Protein AF-A0A917GGD6-F1 (afdb_monomer_lite)

Structure (mmCIF, N/CA/C/O backbone):
data_AF-A0A917GGD6-F1
#
_entry.id   AF-A0A917GGD6-F1
#
loop_
_atom_site.group_PDB
_atom_site.id
_atom_site.type_symbol
_atom_site.label_atom_id
_atom_site.label_alt_id
_atom_site.label_comp_id
_atom_site.label_asym_id
_atom_site.label_entity_id
_atom_site.label_seq_id
_atom_site.pdbx_PDB_ins_code
_atom_site.Cartn_x
_atom_site.Cartn_y
_atom_site.Cartn_z
_atom_site.occupancy
_atom_site.B_iso_or_equiv
_atom_site.auth_seq_id
_atom_site.auth_comp_id
_atom_site.auth_asym_id
_atom_site.auth_atom_id
_atom_site.pdbx_PDB_model_num
ATOM 1 N N . MET A 1 1 ? -20.334 7.824 12.896 1.00 62.06 1 MET A N 1
ATOM 2 C CA . MET A 1 1 ? -19.768 6.626 12.238 1.00 62.06 1 MET A CA 1
ATOM 3 C C . MET A 1 1 ? -19.251 6.936 10.836 1.00 62.06 1 MET A C 1
ATOM 5 O O . MET A 1 1 ? -18.083 6.674 10.599 1.00 62.06 1 MET A O 1
ATOM 9 N N . GLU A 1 2 ? -20.023 7.580 9.952 1.00 63.50 2 GLU A N 1
ATOM 10 C CA . GLU A 1 2 ? -19.574 7.898 8.574 1.00 63.50 2 GLU A CA 1
ATOM 11 C C . GLU A 1 2 ? -18.307 8.764 8.487 1.00 63.50 2 GLU A C 1
ATOM 13 O O . GLU A 1 2 ? -17.429 8.501 7.672 1.00 63.50 2 GLU A O 1
ATOM 18 N N . LYS A 1 3 ? -18.154 9.762 9.370 1.00 67.50 3 LYS A N 1
ATOM 19 C CA . LYS A 1 3 ? -16.974 10.645 9.360 1.00 67.50 3 LYS A CA 1
ATOM 20 C C . LYS A 1 3 ? -15.655 9.887 9.569 1.00 67.50 3 LYS A C 1
ATOM 22 O O . LYS A 1 3 ? -14.660 10.236 8.954 1.00 67.50 3 LYS A O 1
ATOM 27 N N . HIS A 1 4 ? -15.659 8.860 10.416 1.00 70.25 4 HIS A N 1
ATOM 28 C CA . HIS A 1 4 ? -14.468 8.071 10.741 1.00 70.25 4 HIS A CA 1
ATOM 29 C C . HIS A 1 4 ? -14.098 7.114 9.598 1.00 70.25 4 HIS A C 1
ATOM 31 O O . HIS A 1 4 ? -12.934 7.020 9.229 1.00 70.25 4 HIS A O 1
ATOM 37 N N . LEU A 1 5 ? -15.098 6.507 8.945 1.00 72.50 5 LEU A N 1
ATOM 38 C CA . LEU A 1 5 ? -14.899 5.707 7.729 1.00 72.50 5 LEU A CA 1
ATOM 39 C C . LEU A 1 5 ? -14.254 6.524 6.599 1.00 72.50 5 LEU A C 1
ATOM 41 O O . LEU A 1 5 ? -13.323 6.048 5.953 1.00 72.50 5 LEU A O 1
ATOM 45 N N . ASN A 1 6 ? -14.689 7.773 6.409 1.00 85.44 6 ASN A N 1
ATOM 46 C CA . ASN A 1 6 ? -14.102 8.663 5.403 1.00 85.44 6 ASN A CA 1
ATOM 47 C C . ASN A 1 6 ? -12.641 9.026 5.708 1.00 85.44 6 ASN A C 1
ATOM 49 O O . ASN A 1 6 ? -11.838 9.155 4.787 1.00 85.44 6 ASN A O 1
ATOM 53 N N . LEU A 1 7 ? -12.283 9.183 6.986 1.00 87.19 7 LEU A N 1
ATOM 54 C CA . LEU A 1 7 ? -10.906 9.478 7.389 1.00 87.19 7 LEU A CA 1
ATOM 55 C C . LEU A 1 7 ? -9.985 8.278 7.166 1.00 87.19 7 LEU A C 1
ATOM 57 O O . LEU A 1 7 ? -8.924 8.440 6.572 1.00 87.19 7 LEU A O 1
ATOM 61 N N . ILE A 1 8 ? -10.427 7.072 7.533 1.00 89.69 8 ILE A N 1
ATOM 62 C CA . ILE A 1 8 ? -9.676 5.835 7.274 1.00 89.69 8 ILE A C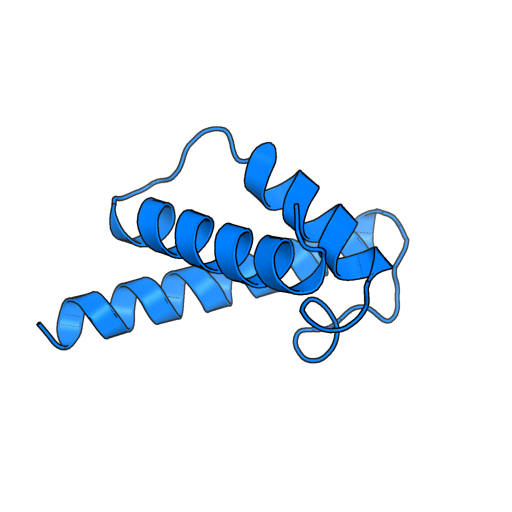A 1
ATOM 63 C C . ILE A 1 8 ? -9.451 5.649 5.769 1.00 89.69 8 ILE A C 1
ATOM 65 O O . ILE A 1 8 ? -8.340 5.335 5.344 1.00 89.69 8 ILE A O 1
ATOM 69 N N . GLN A 1 9 ? -10.484 5.868 4.949 1.00 91.88 9 GLN A N 1
ATOM 70 C CA . GLN A 1 9 ? -10.365 5.768 3.494 1.00 91.88 9 GLN A CA 1
ATOM 71 C C . GLN A 1 9 ? -9.343 6.769 2.941 1.00 91.88 9 GLN A C 1
ATOM 73 O O . GLN A 1 9 ? -8.464 6.388 2.170 1.00 91.88 9 GLN A O 1
ATOM 78 N N . LYS A 1 10 ? -9.390 8.018 3.408 1.00 93.25 10 LYS A N 1
ATOM 79 C CA . LYS A 1 10 ? -8.408 9.038 3.038 1.00 93.25 10 LYS A CA 1
ATOM 80 C C . LYS A 1 10 ? -6.983 8.634 3.434 1.00 93.25 10 LYS A C 1
ATOM 82 O O . LYS A 1 10 ? -6.069 8.748 2.623 1.00 93.25 10 LYS A O 1
ATOM 87 N N . SER A 1 11 ? -6.787 8.102 4.641 1.00 93.81 11 SER A N 1
ATOM 88 C CA . SER A 1 11 ? -5.474 7.615 5.079 1.00 93.81 11 SER A CA 1
ATOM 89 C C . SER A 1 11 ? -4.957 6.465 4.214 1.00 93.81 11 SER A C 1
ATOM 91 O O . SER A 1 11 ? -3.758 6.400 3.951 1.00 93.81 11 SER A O 1
ATOM 93 N N . LYS A 1 12 ? -5.829 5.574 3.719 1.00 95.06 12 LYS A N 1
ATOM 94 C CA . LYS A 1 12 ? -5.422 4.542 2.750 1.00 95.06 12 LYS A CA 1
ATOM 95 C C . LYS A 1 12 ? -4.959 5.151 1.434 1.00 95.06 12 LYS A C 1
ATOM 97 O O . LYS A 1 12 ? -3.935 4.729 0.911 1.00 95.06 12 LYS A O 1
ATOM 102 N N . GLU A 1 13 ? -5.686 6.126 0.903 1.00 95.69 13 GLU A N 1
ATOM 103 C CA . GLU A 1 13 ? -5.319 6.794 -0.350 1.00 95.69 13 GLU A CA 1
ATOM 104 C C . GLU A 1 13 ? -3.966 7.502 -0.223 1.00 95.69 13 GLU A C 1
ATOM 106 O O . GLU A 1 13 ? -3.088 7.318 -1.066 1.00 95.69 13 GLU A O 1
ATOM 111 N N . GLU A 1 14 ? -3.742 8.219 0.879 1.00 95.31 14 GLU A N 1
ATOM 112 C CA . GLU A 1 14 ? -2.456 8.860 1.177 1.00 95.31 14 GLU A CA 1
ATOM 113 C C . GLU A 1 14 ? -1.316 7.836 1.292 1.00 95.31 14 GLU A C 1
ATOM 115 O O . GLU A 1 14 ? -0.222 8.050 0.763 1.00 95.31 14 GLU A O 1
ATOM 120 N N . LEU A 1 15 ? -1.575 6.699 1.942 1.00 96.06 15 LEU A N 1
ATOM 121 C CA . LEU A 1 15 ? -0.633 5.586 2.046 1.00 96.06 15 LEU A CA 1
ATOM 122 C C . LEU A 1 15 ? -0.283 4.986 0.685 1.00 96.06 15 LEU A C 1
ATOM 124 O O . LEU A 1 15 ? 0.886 4.689 0.438 1.00 96.06 15 LEU A O 1
ATOM 128 N N . LEU A 1 16 ? -1.271 4.812 -0.191 1.00 97.56 16 LEU A N 1
ATOM 129 C CA . LEU A 1 16 ? -1.072 4.279 -1.537 1.00 97.56 16 LEU A CA 1
ATOM 130 C C . LEU A 1 16 ? -0.239 5.234 -2.389 1.00 97.56 16 LEU A C 1
ATOM 132 O O . LEU A 1 16 ? 0.717 4.794 -3.025 1.00 97.56 16 LEU A O 1
ATOM 136 N N . VAL A 1 17 ? -0.526 6.538 -2.341 1.00 97.75 17 VAL A N 1
ATOM 137 C CA . VAL A 1 17 ? 0.271 7.561 -3.038 1.00 97.75 17 VAL A CA 1
ATOM 138 C C . VAL A 1 17 ? 1.724 7.540 -2.556 1.00 97.75 17 VAL A C 1
ATOM 140 O O . VAL A 1 17 ? 2.637 7.423 -3.373 1.00 97.75 17 VAL A O 1
ATOM 143 N N . GLN A 1 18 ? 1.950 7.550 -1.238 1.00 96.19 18 GLN A N 1
ATOM 144 C CA . GLN A 1 18 ? 3.301 7.462 -0.664 1.00 96.19 18 GLN A CA 1
ATOM 145 C C . GLN A 1 18 ? 4.013 6.161 -1.065 1.00 96.19 18 GLN A C 1
ATOM 147 O O . GLN A 1 18 ? 5.213 6.164 -1.345 1.00 96.19 18 GLN A O 1
ATOM 152 N N . GLY A 1 19 ? 3.281 5.046 -1.110 1.00 96.50 19 GLY A N 1
ATOM 153 C CA . GLY A 1 19 ? 3.788 3.761 -1.579 1.00 96.50 19 GLY A CA 1
ATOM 154 C C . GLY A 1 19 ? 4.263 3.827 -3.027 1.00 96.50 19 GLY A C 1
ATOM 155 O O . GLY A 1 19 ? 5.406 3.474 -3.312 1.00 96.50 19 GLY A O 1
ATOM 156 N N . VAL A 1 20 ? 3.422 4.341 -3.929 1.00 98.06 20 VAL A N 1
ATOM 157 C CA . VAL A 1 20 ? 3.753 4.528 -5.351 1.00 98.06 20 VAL A CA 1
ATOM 158 C C . VAL A 1 20 ? 5.014 5.377 -5.499 1.00 98.06 20 VAL A C 1
ATOM 160 O O . VAL A 1 20 ? 5.937 4.984 -6.210 1.00 98.06 20 VAL A O 1
ATOM 163 N N . GLU A 1 21 ? 5.103 6.509 -4.800 1.00 97.25 21 GLU A N 1
ATOM 164 C CA . GLU A 1 21 ? 6.287 7.375 -4.836 1.00 97.25 21 GLU A CA 1
ATOM 165 C C . GLU A 1 21 ? 7.550 6.644 -4.370 1.00 97.25 21 GLU A C 1
ATOM 167 O O . GLU A 1 21 ? 8.588 6.703 -5.034 1.00 97.25 21 GLU A O 1
ATOM 172 N N . LYS A 1 22 ? 7.469 5.900 -3.261 1.00 95.62 22 LYS A N 1
ATOM 173 C CA . LYS A 1 22 ? 8.598 5.110 -2.752 1.00 95.62 22 LYS A CA 1
ATOM 174 C C . LYS A 1 22 ? 9.046 4.040 -3.738 1.00 95.62 22 LYS A C 1
ATOM 176 O O . LYS A 1 22 ? 10.250 3.880 -3.932 1.00 95.62 22 LYS A O 1
ATOM 181 N N . LEU A 1 23 ? 8.110 3.338 -4.372 1.00 96.50 23 LEU A N 1
ATOM 182 C CA . LEU A 1 23 ? 8.424 2.302 -5.355 1.00 96.50 23 LEU A CA 1
ATOM 183 C C . LEU A 1 23 ? 9.049 2.906 -6.625 1.00 96.50 23 LEU A C 1
ATOM 185 O O . LEU A 1 23 ? 9.998 2.342 -7.172 1.00 96.50 23 LEU A O 1
ATOM 189 N N . LYS A 1 24 ? 8.605 4.096 -7.049 1.00 97.56 24 LYS A N 1
ATOM 190 C CA . LYS A 1 24 ? 9.243 4.831 -8.153 1.00 97.56 24 LYS A CA 1
ATOM 191 C C . LYS A 1 24 ? 10.681 5.223 -7.834 1.00 97.56 24 LYS A C 1
ATOM 193 O O . LYS A 1 24 ? 11.551 5.042 -8.681 1.00 97.56 24 LYS A O 1
ATOM 198 N N . ILE A 1 25 ? 10.946 5.703 -6.617 1.00 95.69 25 ILE A N 1
ATOM 199 C CA . ILE A 1 25 ? 12.298 6.095 -6.175 1.00 95.69 25 ILE A CA 1
ATOM 200 C C . ILE A 1 25 ? 13.288 4.922 -6.261 1.00 95.69 25 ILE A C 1
ATOM 202 O O . ILE A 1 25 ? 14.453 5.136 -6.582 1.00 95.69 25 ILE A O 1
ATOM 206 N N . ILE A 1 26 ? 12.837 3.690 -6.009 1.00 93.56 26 ILE A N 1
ATOM 207 C CA . ILE A 1 26 ? 13.691 2.490 -6.062 1.00 93.56 26 ILE A CA 1
ATOM 208 C C . ILE A 1 26 ? 13.751 1.826 -7.449 1.00 93.56 26 ILE A C 1
ATOM 210 O O . ILE A 1 26 ? 14.428 0.812 -7.597 1.00 93.56 26 ILE A O 1
ATOM 214 N N . GLY A 1 27 ? 13.080 2.387 -8.464 1.00 95.69 27 GLY A N 1
ATOM 215 C CA . GLY A 1 27 ? 13.224 1.977 -9.867 1.00 95.69 27 GLY A CA 1
ATOM 216 C C . GLY A 1 27 ? 11.982 1.377 -10.533 1.00 95.69 27 GLY A C 1
ATOM 217 O O . GLY A 1 27 ? 12.031 1.073 -11.725 1.00 95.69 27 GLY A O 1
ATOM 218 N N . PHE A 1 28 ? 10.849 1.240 -9.838 1.00 97.19 28 PHE A N 1
ATOM 219 C CA . PHE A 1 28 ? 9.607 0.750 -10.449 1.00 97.19 28 PHE A CA 1
ATOM 220 C C . PHE A 1 28 ? 8.876 1.870 -11.200 1.00 97.19 28 PHE A C 1
ATOM 222 O O . PHE A 1 28 ? 7.898 2.427 -10.716 1.00 97.19 28 PHE A O 1
ATOM 229 N N . ALA A 1 29 ? 9.339 2.222 -12.401 1.00 95.44 29 ALA A N 1
ATOM 230 C CA . ALA A 1 29 ? 8.813 3.369 -13.154 1.00 95.44 29 ALA A CA 1
ATOM 231 C C . ALA A 1 29 ? 7.305 3.279 -13.485 1.00 95.44 29 ALA A C 1
ATOM 233 O O . ALA A 1 29 ? 6.618 4.301 -13.511 1.00 95.44 29 ALA A O 1
ATOM 234 N N . ASN A 1 30 ? 6.789 2.062 -13.692 1.00 96.94 30 ASN A N 1
ATOM 235 C CA . ASN A 1 30 ? 5.408 1.807 -14.120 1.00 96.94 30 ASN A CA 1
ATOM 236 C C . ASN A 1 30 ? 4.416 1.600 -12.962 1.00 96.94 30 ASN A C 1
ATOM 238 O O . ASN A 1 30 ? 3.230 1.375 -13.212 1.00 96.94 30 ASN A O 1
ATOM 242 N N . VAL A 1 31 ? 4.868 1.674 -11.705 1.00 97.94 31 VAL A N 1
ATOM 243 C CA . VAL A 1 31 ? 3.969 1.570 -10.549 1.00 97.94 31 VAL A CA 1
ATOM 244 C C . VAL A 1 31 ? 3.017 2.769 -10.496 1.00 97.94 31 VAL A C 1
ATOM 246 O O . VAL A 1 31 ? 3.401 3.922 -10.733 1.00 97.94 31 VAL A O 1
ATOM 249 N N . ASN A 1 32 ? 1.755 2.500 -10.198 1.00 98.00 32 ASN A N 1
ATOM 250 C CA . ASN A 1 32 ? 0.678 3.471 -10.068 1.00 98.00 32 ASN A CA 1
ATOM 251 C C . ASN A 1 32 ? -0.381 2.950 -9.079 1.00 98.00 32 ASN A C 1
ATOM 253 O O . ASN A 1 32 ? -0.246 1.862 -8.520 1.00 98.00 32 ASN A O 1
ATOM 257 N N . LEU A 1 33 ? -1.417 3.749 -8.822 1.00 97.56 33 LEU A N 1
ATOM 258 C CA . LEU A 1 33 ? -2.460 3.396 -7.855 1.00 97.56 33 LEU A CA 1
ATOM 259 C C . LEU A 1 33 ? -3.282 2.172 -8.281 1.00 97.56 33 LEU A C 1
ATOM 261 O O . LEU A 1 33 ? -3.765 1.448 -7.415 1.00 97.56 33 LEU A O 1
ATOM 265 N N . ASP A 1 34 ? -3.394 1.921 -9.586 1.00 96.62 34 ASP A N 1
ATOM 266 C CA . ASP A 1 34 ? -4.193 0.821 -10.126 1.00 96.62 34 ASP A CA 1
ATOM 267 C C . ASP A 1 34 ? -3.483 -0.527 -9.966 1.00 96.62 34 ASP A C 1
ATOM 269 O O . ASP A 1 34 ? -4.145 -1.547 -9.794 1.00 96.62 34 ASP A O 1
ATOM 273 N N . ASN A 1 35 ? -2.143 -0.540 -10.001 1.00 97.25 35 ASN A N 1
ATOM 274 C CA . ASN A 1 35 ? -1.360 -1.778 -9.983 1.00 97.25 35 ASN A CA 1
ATOM 275 C C . ASN A 1 35 ? -0.598 -2.055 -8.679 1.00 97.25 35 ASN A C 1
ATOM 277 O O . ASN A 1 35 ? -0.214 -3.200 -8.446 1.00 97.25 35 ASN A O 1
ATOM 281 N N . ILE A 1 36 ? -0.414 -1.074 -7.788 1.00 97.56 36 ILE A N 1
ATOM 282 C CA . ILE A 1 36 ? 0.315 -1.278 -6.519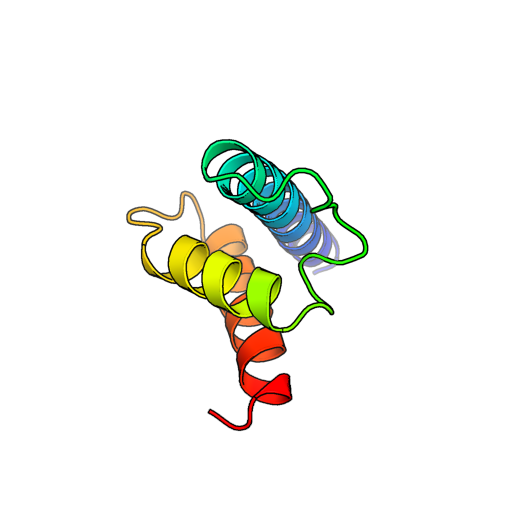 1.00 97.56 36 ILE A CA 1
ATOM 283 C C . ILE A 1 36 ? -0.340 -2.328 -5.602 1.00 97.56 36 ILE A C 1
ATOM 285 O O . ILE A 1 36 ? 0.338 -2.942 -4.780 1.00 97.56 36 ILE A O 1
ATOM 289 N N . LEU A 1 37 ? -1.652 -2.543 -5.750 1.00 96.50 37 LEU A N 1
ATOM 290 C CA . LEU A 1 37 ? -2.430 -3.534 -5.001 1.00 96.50 37 LEU A CA 1
ATOM 291 C C . LEU A 1 37 ? -2.829 -4.764 -5.823 1.00 96.50 37 LEU A C 1
ATOM 293 O O . LEU A 1 37 ? -3.621 -5.560 -5.322 1.00 96.50 37 LEU A O 1
ATOM 297 N N . THR A 1 38 ? -2.314 -4.951 -7.038 1.00 95.06 38 THR A N 1
ATOM 298 C CA . THR A 1 38 ? -2.636 -6.128 -7.873 1.00 95.06 38 THR A CA 1
ATOM 299 C C . THR A 1 38 ? -1.413 -6.805 -8.477 1.00 95.06 38 THR A C 1
ATOM 301 O O . THR A 1 38 ? -1.512 -7.954 -8.884 1.00 95.06 38 THR A O 1
ATOM 304 N N . ASP A 1 39 ? -0.290 -6.099 -8.599 1.00 96.56 39 ASP A N 1
ATOM 305 C CA . ASP A 1 39 ? 0.975 -6.684 -9.032 1.00 96.56 39 ASP A CA 1
ATOM 306 C C . ASP A 1 39 ? 1.721 -7.257 -7.824 1.00 96.56 39 ASP A C 1
ATOM 308 O O . ASP A 1 39 ? 2.021 -6.530 -6.871 1.00 96.56 39 ASP A O 1
ATOM 312 N N . ASP A 1 40 ? 2.033 -8.551 -7.873 1.00 94.69 40 ASP A N 1
ATOM 313 C CA . ASP A 1 40 ? 2.622 -9.278 -6.748 1.00 94.69 40 ASP A CA 1
ATOM 314 C C . ASP A 1 40 ? 3.926 -8.639 -6.250 1.00 94.69 40 ASP A C 1
ATOM 316 O O . ASP A 1 40 ? 4.168 -8.525 -5.044 1.00 94.69 40 ASP A O 1
ATOM 320 N N . ILE A 1 41 ? 4.779 -8.178 -7.171 1.00 94.69 41 ILE A N 1
ATOM 321 C CA . ILE A 1 41 ? 6.054 -7.558 -6.812 1.00 94.69 41 ILE A CA 1
ATOM 322 C C . ILE A 1 41 ? 5.784 -6.229 -6.112 1.00 94.69 41 ILE A C 1
ATOM 324 O O . ILE A 1 41 ? 6.339 -5.973 -5.039 1.00 94.69 41 ILE A O 1
ATOM 328 N N . TYR A 1 42 ? 4.906 -5.390 -6.661 1.00 97.12 42 TYR A N 1
ATOM 329 C CA . TYR A 1 42 ? 4.596 -4.096 -6.048 1.00 97.12 42 TYR A CA 1
ATOM 330 C C . TYR A 1 42 ? 3.965 -4.255 -4.672 1.00 97.12 42 TYR A C 1
ATOM 332 O O . TYR A 1 42 ? 4.351 -3.542 -3.744 1.00 97.12 42 TYR A O 1
ATOM 340 N N . GLN A 1 43 ? 3.079 -5.231 -4.503 1.00 96.38 43 GLN A N 1
ATOM 341 C CA . GLN A 1 43 ? 2.474 -5.534 -3.215 1.00 96.38 43 GLN A CA 1
ATOM 342 C C . GLN A 1 43 ? 3.510 -5.935 -2.162 1.00 96.38 43 GLN A C 1
ATOM 344 O O . GLN A 1 43 ? 3.433 -5.457 -1.030 1.00 96.38 43 GLN A O 1
ATOM 349 N N . LEU A 1 44 ? 4.505 -6.761 -2.505 1.00 94.56 44 LEU A N 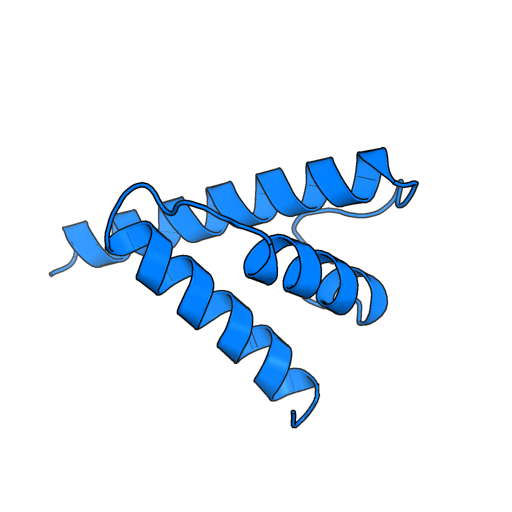1
ATOM 350 C CA . LEU A 1 44 ? 5.558 -7.166 -1.565 1.00 94.56 44 LEU A CA 1
ATOM 351 C C . LEU A 1 44 ? 6.405 -5.970 -1.105 1.00 94.56 44 LEU A C 1
ATOM 353 O O . LEU A 1 44 ? 6.673 -5.806 0.093 1.00 94.56 44 LEU A O 1
ATOM 357 N N . TYR A 1 45 ? 6.789 -5.095 -2.035 1.00 95.25 45 TYR A N 1
ATOM 358 C CA . TYR A 1 45 ? 7.531 -3.876 -1.701 1.00 95.25 45 TYR A CA 1
ATOM 359 C C . TYR A 1 45 ? 6.674 -2.880 -0.916 1.00 95.25 45 TYR A C 1
ATOM 361 O O . TYR A 1 45 ? 7.140 -2.303 0.071 1.00 95.25 45 TYR A O 1
ATOM 369 N N . PHE A 1 46 ? 5.409 -2.713 -1.296 1.00 96.50 46 PHE A N 1
ATOM 370 C CA . PHE A 1 46 ? 4.470 -1.860 -0.581 1.00 96.50 46 PHE A CA 1
ATOM 371 C C . PHE A 1 46 ? 4.202 -2.381 0.838 1.00 96.50 46 PHE A C 1
ATOM 373 O O . PHE A 1 46 ? 4.216 -1.612 1.798 1.00 96.50 46 PHE A O 1
ATOM 380 N N . LEU A 1 47 ? 4.078 -3.697 1.020 1.00 95.38 47 LEU A N 1
ATOM 381 C CA . LEU A 1 47 ? 3.960 -4.330 2.331 1.00 95.38 47 LEU A CA 1
ATOM 382 C C . LEU A 1 47 ? 5.190 -4.056 3.204 1.00 95.38 47 LEU A C 1
ATO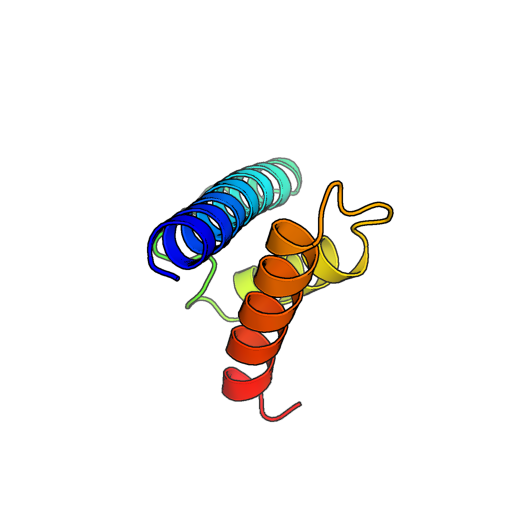M 384 O O . LEU A 1 47 ? 5.047 -3.755 4.391 1.00 95.38 47 LEU A O 1
ATOM 388 N N . SER A 1 48 ? 6.395 -4.125 2.630 1.00 93.69 48 SER A N 1
ATOM 389 C CA . SER A 1 48 ? 7.633 -3.746 3.322 1.00 93.69 48 SER A CA 1
ATOM 390 C C . SER A 1 48 ? 7.608 -2.276 3.755 1.00 93.69 48 SER A C 1
ATOM 392 O O . SER A 1 48 ? 7.902 -1.964 4.911 1.00 93.69 48 SER A O 1
ATOM 394 N N . PHE A 1 49 ? 7.160 -1.369 2.882 1.00 93.88 49 PHE A N 1
ATOM 395 C CA . PHE A 1 49 ? 6.952 0.041 3.224 1.00 93.88 49 PHE A CA 1
ATOM 396 C C . PHE A 1 49 ? 5.981 0.213 4.408 1.00 93.88 49 PHE A C 1
ATOM 398 O O . PHE A 1 49 ? 6.308 0.900 5.376 1.00 93.88 49 PHE A O 1
ATOM 405 N N . LEU A 1 50 ? 4.834 -0.473 4.392 1.00 94.38 50 LEU A N 1
ATOM 406 C CA . LEU A 1 50 ? 3.849 -0.424 5.479 1.00 94.38 50 LEU A CA 1
ATOM 407 C C . LEU A 1 50 ? 4.370 -1.037 6.793 1.00 94.38 50 LEU A C 1
ATOM 409 O O . LEU A 1 50 ? 3.913 -0.666 7.878 1.00 94.38 50 LEU A O 1
ATOM 413 N N . LYS A 1 51 ? 5.283 -2.015 6.733 1.00 91.44 51 LYS A N 1
ATOM 414 C CA . LYS A 1 51 ? 5.925 -2.625 7.915 1.00 91.44 51 LYS A CA 1
ATOM 415 C C . LYS A 1 51 ? 6.964 -1.699 8.544 1.00 91.44 51 LYS A C 1
ATOM 417 O O . LYS A 1 51 ? 7.021 -1.620 9.765 1.00 91.44 51 LYS A O 1
ATOM 422 N N . ASN A 1 52 ? 7.716 -0.970 7.725 1.00 87.31 52 ASN A N 1
ATOM 423 C CA . ASN A 1 52 ? 8.779 -0.066 8.171 1.00 87.31 52 ASN A CA 1
ATOM 424 C C . ASN A 1 52 ? 8.282 1.334 8.563 1.00 87.31 52 ASN A C 1
ATOM 426 O O . ASN A 1 52 ? 9.082 2.228 8.838 1.00 87.31 52 ASN A O 1
ATOM 430 N N . ARG A 1 53 ? 6.965 1.547 8.582 1.00 81.38 53 ARG A N 1
ATOM 431 C CA . ARG A 1 53 ? 6.368 2.824 8.962 1.00 81.38 53 ARG A CA 1
ATOM 432 C C . ARG A 1 53 ? 6.423 2.972 10.479 1.00 81.38 53 ARG A C 1
ATOM 434 O O . ARG A 1 53 ? 5.614 2.401 11.201 1.00 81.38 53 ARG A O 1
ATOM 441 N N . SER A 1 54 ? 7.431 3.699 10.943 1.00 65.94 54 SER A N 1
ATOM 442 C CA . SER A 1 54 ? 7.861 3.694 12.341 1.00 65.94 54 SER A CA 1
ATOM 443 C C . SER A 1 54 ? 6.969 4.490 13.292 1.00 65.94 54 SER A C 1
ATOM 445 O O . SER A 1 54 ? 7.022 4.209 14.478 1.00 65.94 54 SER A O 1
ATOM 447 N N . ASN A 1 55 ? 6.131 5.416 12.808 1.00 76.88 55 ASN A N 1
ATOM 448 C CA . ASN A 1 55 ? 5.256 6.242 13.650 1.00 76.88 55 ASN A CA 1
ATOM 449 C C . ASN A 1 55 ? 3.960 6.624 12.907 1.00 76.88 55 ASN A C 1
ATOM 451 O O . ASN A 1 55 ? 3.956 7.626 12.188 1.00 76.88 55 ASN A O 1
ATOM 455 N N . PRO A 1 56 ? 2.869 5.850 13.036 1.00 81.75 56 PRO A N 1
ATOM 456 C CA . PRO A 1 56 ? 1.556 6.316 12.605 1.00 81.75 56 PRO A CA 1
ATOM 457 C C . PRO A 1 56 ? 1.119 7.527 13.448 1.00 81.75 56 PRO A C 1
ATOM 459 O O . PRO A 1 56 ? 1.362 7.584 14.652 1.00 81.75 56 PRO A O 1
ATOM 462 N N . GLN A 1 57 ? 0.504 8.508 12.800 1.00 81.88 57 GLN A N 1
ATOM 463 C CA . GLN A 1 57 ? 0.147 9.815 13.349 1.00 81.88 57 GLN A CA 1
ATOM 464 C C . GLN A 1 57 ? -1.159 9.790 14.149 1.00 81.88 57 GLN A C 1
ATOM 466 O O . GLN A 1 57 ? -1.365 10.646 15.007 1.00 81.88 57 GLN A O 1
ATOM 471 N N . ASN A 1 58 ? -2.059 8.851 13.849 1.00 87.44 58 ASN A N 1
ATOM 472 C CA . ASN A 1 58 ? -3.364 8.720 14.496 1.00 87.44 58 ASN A CA 1
ATOM 473 C C . ASN A 1 58 ? -3.937 7.296 14.348 1.00 87.44 58 ASN A C 1
ATOM 475 O O . ASN A 1 58 ? -3.421 6.477 13.583 1.00 87.44 58 ASN A O 1
ATOM 479 N N . ASP A 1 59 ? -5.026 7.023 15.069 1.00 88.75 59 ASP A N 1
ATOM 480 C CA . ASP A 1 59 ? -5.703 5.721 15.067 1.00 88.75 59 ASP A CA 1
ATOM 481 C C . ASP A 1 59 ? -6.282 5.344 13.692 1.00 88.75 59 ASP A C 1
ATOM 483 O O . ASP A 1 59 ? -6.257 4.169 13.318 1.00 88.75 59 ASP A O 1
ATOM 487 N N . ASP A 1 60 ? -6.744 6.326 12.909 1.00 89.50 60 ASP A N 1
ATOM 488 C CA . ASP A 1 60 ? -7.282 6.100 11.558 1.00 89.50 60 ASP A CA 1
ATOM 489 C C . ASP A 1 60 ? -6.199 5.534 10.630 1.00 89.50 60 ASP A C 1
ATOM 491 O O . ASP A 1 60 ? -6.428 4.591 9.871 1.00 89.50 60 ASP A O 1
ATOM 495 N N . GLU A 1 61 ? -4.985 6.070 10.735 1.00 89.38 61 GLU A N 1
ATOM 496 C CA . GLU A 1 61 ? -3.827 5.638 9.969 1.00 89.38 61 GLU A CA 1
ATOM 497 C C . GLU A 1 61 ? -3.342 4.252 10.411 1.00 89.38 61 GLU A C 1
ATOM 499 O O . GLU A 1 61 ? -2.973 3.431 9.568 1.00 89.38 61 GLU A O 1
ATOM 504 N N . I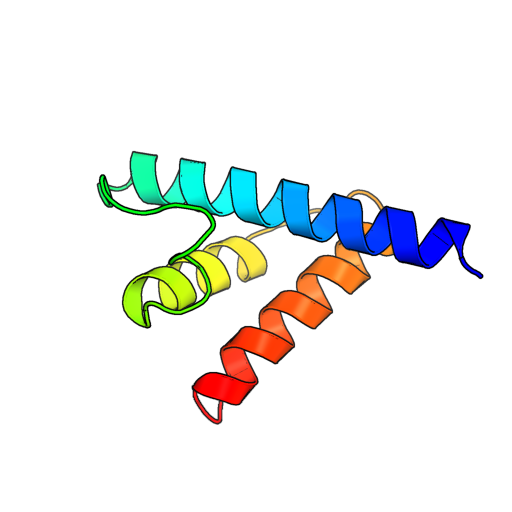LE A 1 62 ? -3.400 3.943 11.713 1.00 92.31 62 ILE A N 1
ATOM 505 C CA . ILE A 1 62 ? -3.117 2.594 12.231 1.00 92.31 62 ILE A CA 1
ATOM 506 C C . ILE A 1 62 ? -4.085 1.579 11.615 1.00 92.31 62 ILE A C 1
ATOM 508 O O . ILE A 1 62 ? -3.657 0.525 11.128 1.00 92.31 62 ILE A O 1
ATOM 512 N N . LEU A 1 63 ? -5.382 1.894 11.613 1.00 93.50 63 LEU A N 1
ATOM 513 C CA . LEU A 1 63 ? -6.415 1.044 11.024 1.00 93.50 63 LEU A CA 1
ATOM 514 C C . LEU A 1 63 ? -6.219 0.894 9.513 1.00 93.50 63 LEU A C 1
ATOM 516 O O . LEU A 1 63 ? -6.224 -0.231 9.013 1.00 93.50 63 LEU A O 1
ATOM 520 N N . ALA A 1 64 ? -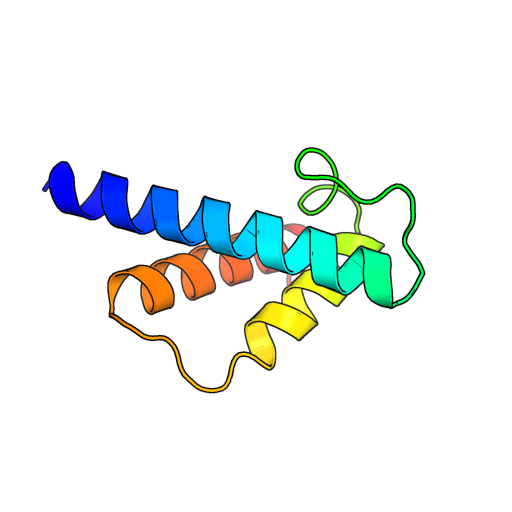5.944 1.987 8.799 1.00 94.38 64 ALA A N 1
ATOM 521 C CA . ALA A 1 64 ? -5.657 1.965 7.368 1.00 94.38 64 ALA A CA 1
ATOM 522 C C . ALA A 1 64 ? -4.463 1.055 7.029 1.00 94.38 64 ALA A C 1
ATOM 524 O O . ALA A 1 64 ? -4.565 0.204 6.142 1.00 94.38 64 ALA A O 1
ATOM 525 N N . ILE A 1 65 ? -3.354 1.162 7.774 1.00 95.12 65 ILE A N 1
ATOM 526 C CA . ILE A 1 65 ? -2.186 0.280 7.616 1.00 95.12 65 ILE A CA 1
ATOM 527 C C . ILE A 1 65 ? -2.578 -1.182 7.854 1.00 95.12 65 ILE A C 1
ATOM 529 O O . ILE A 1 65 ? -2.162 -2.060 7.095 1.00 95.12 65 ILE A O 1
ATOM 533 N N . LYS A 1 66 ? -3.352 -1.466 8.907 1.00 94.50 66 LYS A N 1
ATOM 534 C CA . LYS A 1 66 ? -3.772 -2.832 9.246 1.00 94.50 66 LYS A CA 1
ATOM 535 C C . LYS A 1 66 ? -4.644 -3.442 8.149 1.00 94.50 66 LYS A C 1
ATOM 537 O O . LYS A 1 66 ? -4.422 -4.592 7.772 1.00 94.50 66 LYS A O 1
ATOM 542 N N . GLU A 1 67 ? -5.599 -2.682 7.624 1.00 95.06 67 GLU A N 1
ATOM 543 C CA . GLU A 1 67 ? -6.484 -3.132 6.548 1.00 95.06 67 GLU A CA 1
ATOM 544 C C . GLU A 1 67 ? -5.720 -3.382 5.246 1.00 95.06 67 GLU A C 1
ATOM 546 O O . GLU A 1 67 ? -5.904 -4.433 4.635 1.00 95.06 67 GLU A O 1
ATOM 551 N N . LEU A 1 68 ? -4.803 -2.487 4.862 1.00 95.88 68 LEU A N 1
ATOM 552 C CA . LEU A 1 68 ? -3.960 -2.677 3.675 1.00 95.88 68 LEU A CA 1
ATOM 553 C C . LEU A 1 68 ? -3.038 -3.896 3.815 1.00 95.88 68 LEU A C 1
ATOM 555 O O . LEU A 1 68 ? -2.953 -4.707 2.896 1.00 95.88 68 LEU A O 1
ATOM 559 N N . LYS A 1 69 ? -2.399 -4.084 4.978 1.00 94.88 69 LYS A N 1
ATOM 560 C CA . LYS A 1 69 ? -1.596 -5.288 5.256 1.00 94.88 69 LYS A CA 1
ATOM 561 C C . LYS A 1 69 ? -2.438 -6.558 5.153 1.00 94.88 69 LYS A C 1
ATOM 563 O O . LYS A 1 69 ? -2.008 -7.514 4.522 1.00 94.88 69 LYS A O 1
ATOM 568 N N . SER A 1 70 ? -3.633 -6.564 5.747 1.00 94.56 70 SER A N 1
ATOM 569 C CA . SER A 1 70 ? -4.530 -7.722 5.691 1.00 94.56 70 SER A CA 1
ATOM 570 C C . SER A 1 70 ? -4.994 -8.023 4.268 1.00 94.56 70 SER A C 1
ATOM 572 O O . SER A 1 70 ? -5.083 -9.194 3.913 1.00 94.56 70 SER A O 1
ATOM 574 N N . LEU A 1 71 ? -5.279 -6.993 3.466 1.00 93.38 71 LEU A N 1
ATOM 575 C CA . LEU A 1 71 ? -5.661 -7.149 2.066 1.00 93.38 71 LEU A CA 1
ATOM 576 C C . LEU A 1 71 ? -4.557 -7.847 1.268 1.00 93.38 71 LEU A C 1
ATOM 578 O O . LEU A 1 71 ? -4.847 -8.806 0.565 1.00 93.38 71 LEU A O 1
ATOM 582 N N . ILE A 1 72 ? -3.311 -7.389 1.414 1.00 93.25 72 ILE A N 1
ATOM 583 C CA . ILE A 1 72 ? -2.153 -7.963 0.719 1.00 93.25 72 ILE A CA 1
ATOM 584 C C . ILE A 1 72 ? -1.912 -9.401 1.189 1.00 93.25 72 ILE A C 1
ATOM 586 O O . ILE A 1 72 ? -1.855 -10.318 0.381 1.00 93.25 72 ILE A O 1
ATOM 590 N N . ASN A 1 73 ? -1.850 -9.628 2.501 1.00 90.62 73 ASN A N 1
ATOM 591 C CA . ASN A 1 73 ? -1.613 -10.954 3.074 1.00 90.62 73 ASN A CA 1
ATOM 592 C C . ASN A 1 73 ? -2.653 -12.000 2.644 1.00 90.62 73 ASN A C 1
ATOM 594 O O . ASN A 1 73 ? -2.287 -13.132 2.352 1.00 90.62 73 ASN A O 1
ATOM 598 N N . LYS A 1 74 ? -3.936 -11.619 2.550 1.00 89.19 74 LYS A N 1
ATOM 599 C CA . LYS A 1 74 ? -5.001 -12.508 2.052 1.00 89.19 74 LYS A CA 1
ATOM 600 C C . LYS A 1 74 ? -4.782 -12.965 0.612 1.00 89.19 74 LYS A C 1
ATOM 602 O O . LYS A 1 74 ? -5.250 -14.037 0.262 1.00 89.19 74 LYS A O 1
ATOM 607 N N . GLN A 1 75 ? -4.130 -12.156 -0.220 1.00 83.56 75 GLN A N 1
ATOM 608 C CA . GLN A 1 75 ? -3.825 -12.544 -1.599 1.00 83.56 75 GLN A CA 1
ATOM 609 C C . GLN A 1 75 ? -2.663 -13.541 -1.670 1.00 83.56 75 GLN A C 1
ATOM 611 O O . GLN A 1 75 ? -2.603 -14.339 -2.597 1.00 83.56 75 GLN A O 1
ATOM 616 N N . PHE A 1 76 ? -1.782 -13.527 -0.669 1.00 81.44 76 PHE A N 1
ATOM 617 C CA . PHE A 1 76 ? -0.603 -14.387 -0.597 1.00 81.44 76 PHE A CA 1
ATOM 618 C C . PHE A 1 76 ? -0.747 -15.590 0.356 1.00 81.44 76 PHE A C 1
ATOM 620 O O . PHE A 1 76 ? 0.205 -16.356 0.473 1.00 81.44 76 PHE A O 1
ATOM 627 N N . ASP A 1 77 ? -1.892 -15.764 1.032 1.00 74.56 77 ASP A N 1
ATOM 628 C CA . ASP A 1 77 ? -2.127 -16.812 2.047 1.00 74.56 77 ASP A CA 1
ATOM 629 C C . ASP A 1 77 ? -1.032 -16.876 3.150 1.00 74.56 77 ASP A C 1
ATOM 631 O O . ASP A 1 77 ? -0.632 -17.951 3.605 1.00 74.56 77 ASP A O 1
ATOM 635 N N . ILE A 1 78 ? -0.541 -15.708 3.600 1.00 58.16 78 ILE A N 1
ATOM 636 C CA . ILE A 1 78 ? 0.525 -15.546 4.624 1.00 58.16 78 ILE A CA 1
ATOM 637 C C . ILE A 1 78 ? 0.143 -14.660 5.813 1.00 58.16 78 ILE A C 1
ATOM 639 O O . ILE A 1 78 ? -0.666 -13.711 5.670 1.00 58.16 78 ILE A O 1
#

InterPro domains:
  IPR016137 RGS domain [PS50132] (32-75)
  IPR036305 RGS domain superfamily [SSF48097] (30-75)

Secondary structure (DSSP, 8-state):
-HHHHHHHHHHHHHHHHHHHHHHHHTT-TT--TTTTTTSHHHHHHHHHHHHS----SSHHHHHHHHHHHHHHHHHHT-

Organism: NCBI:txid1495645

Radius of gyration: 12.38 Å; chains: 1; bounding box: 34×28×29 Å

Sequence (78 aa):
MEKHLNLIQKSKEELLVQGVEKLKIIGFANVNLDNILTDDIYQLYFLSFLKNRSNPQNDDEILAIKELKSLINKQFDI

Foldseek 3Di:
DVVLVVLLVVLLVVLLVVLQVVCVVVPPVPDDSVPCLPPLVSVVSSLVVLVPPPDDPDPSNVVSSVVSNVSSCVVVVD

pLDDT: mean 90.54, std 9.34, range [58.16, 98.06]